Protein AF-A0A950EMT2-F1 (afdb_monomer)

Nearest PDB structures (foldseek):
  1ryk-assembly1_A  TM=7.910E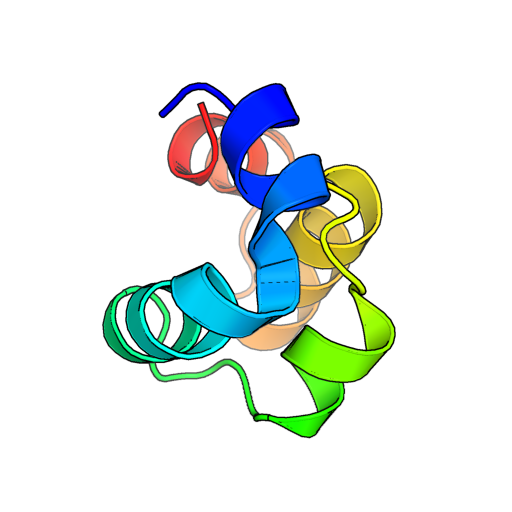-01  e=1.507E-04  Escherichia coli
  1yww-assembly1_A  TM=8.818E-01  e=2.357E-03  Pseudomonas aeruginosa

Sequence (59 aa):
MNWDRIEGNWKQFKGKVKEKWGQLTDDDLEQAAGRRDQLIGRLQERYGWQRDQAERELD

pLDDT: mean 90.76, std 4.67, range [63.0, 96.12]

Solvent-accessible surface area (backbone atoms only — not comparable to full-atom values): 3329 Å² total; per-residue (Å²): 83,71,51,72,61,39,37,78,39,25,87,75,40,48,60,57,50,35,67,75,40,70,82,52,47,74,63,59,52,57,73,18,63,43,40,65,69,47,43,36,50,50,39,26,73,71,72,69,42,54,68,70,59,33,49,60,74,56,71

Structure (mmCIF, N/CA/C/O backbone):
data_AF-A0A950EMT2-F1
#
_entry.id   AF-A0A950EMT2-F1
#
loop_
_atom_site.group_PDB
_atom_site.id
_atom_site.type_symbol
_atom_site.label_atom_id
_atom_site.label_alt_id
_atom_site.label_comp_id
_atom_site.label_asym_id
_atom_site.label_entity_id
_atom_site.label_seq_id
_atom_site.pdbx_PDB_ins_code
_atom_site.Cartn_x
_atom_site.Cartn_y
_atom_site.Cartn_z
_atom_site.occupancy
_atom_site.B_iso_or_equiv
_atom_site.auth_seq_id
_atom_site.auth_comp_id
_atom_site.auth_asym_id
_atom_site.auth_atom_id
_atom_site.pdbx_PDB_model_num
ATOM 1 N N . MET A 1 1 ? 3.986 5.798 -9.503 1.00 63.00 1 MET A N 1
ATOM 2 C CA . MET A 1 1 ? 5.275 5.325 -8.956 1.00 63.00 1 MET A CA 1
ATOM 3 C C . MET A 1 1 ? 5.705 4.101 -9.742 1.00 63.00 1 MET A C 1
ATOM 5 O O . MET A 1 1 ? 4.920 3.184 -9.886 1.00 63.00 1 MET A O 1
ATOM 9 N N . ASN A 1 2 ? 6.946 4.043 -10.233 1.00 82.12 2 ASN A N 1
ATOM 10 C CA . ASN A 1 2 ? 7.366 2.880 -11.014 1.00 82.12 2 ASN A CA 1
ATOM 11 C C . ASN A 1 2 ? 7.494 1.637 -10.110 1.00 82.12 2 ASN A C 1
ATOM 13 O O . ASN A 1 2 ? 8.420 1.559 -9.294 1.00 82.12 2 ASN A O 1
ATOM 17 N N . TRP A 1 3 ? 6.534 0.715 -10.223 1.00 86.75 3 TRP A N 1
ATOM 18 C CA . TRP A 1 3 ? 6.409 -0.437 -9.334 1.00 86.75 3 TRP A CA 1
ATOM 19 C C . TRP A 1 3 ? 7.609 -1.386 -9.427 1.00 86.75 3 TRP A C 1
ATOM 21 O O . TRP A 1 3 ? 8.063 -1.875 -8.399 1.00 86.75 3 TRP A O 1
ATOM 31 N N . ASP A 1 4 ? 8.218 -1.538 -10.606 1.00 85.81 4 ASP A N 1
ATOM 32 C CA . ASP A 1 4 ? 9.470 -2.290 -10.795 1.00 85.81 4 ASP A CA 1
ATOM 33 C C . ASP A 1 4 ? 10.581 -1.840 -9.835 1.00 85.81 4 ASP A C 1
ATOM 35 O O . ASP A 1 4 ? 11.335 -2.640 -9.276 1.00 85.81 4 ASP A O 1
ATOM 39 N N . ARG A 1 5 ? 10.667 -0.529 -9.577 1.00 86.81 5 ARG A N 1
ATOM 40 C CA . ARG A 1 5 ? 11.663 0.022 -8.651 1.00 86.81 5 ARG A CA 1
ATOM 41 C C . ARG A 1 5 ? 11.321 -0.283 -7.194 1.00 86.81 5 ARG A C 1
ATOM 43 O O . ARG A 1 5 ? 12.238 -0.439 -6.381 1.00 86.81 5 ARG A O 1
ATOM 50 N N . ILE A 1 6 ? 10.028 -0.324 -6.876 1.00 88.19 6 ILE A N 1
ATOM 51 C CA . ILE A 1 6 ? 9.506 -0.663 -5.551 1.00 88.19 6 ILE A CA 1
ATOM 52 C C . ILE A 1 6 ? 9.748 -2.142 -5.269 1.00 88.19 6 ILE A C 1
ATOM 54 O O . ILE A 1 6 ? 10.255 -2.453 -4.197 1.00 88.19 6 ILE A O 1
ATOM 58 N N . GLU A 1 7 ? 9.472 -3.027 -6.227 1.00 88.06 7 GLU A N 1
ATOM 59 C CA . GLU A 1 7 ? 9.716 -4.465 -6.104 1.00 88.06 7 GLU A CA 1
ATOM 60 C C . GLU A 1 7 ? 11.204 -4.745 -5.841 1.00 88.06 7 GLU A C 1
ATOM 62 O O . GLU A 1 7 ? 11.555 -5.360 -4.831 1.00 88.06 7 GLU A O 1
ATOM 67 N N . GLY A 1 8 ? 12.102 -4.175 -6.655 1.00 89.50 8 GLY A N 1
ATOM 68 C CA . GLY A 1 8 ? 13.550 -4.351 -6.485 1.00 89.50 8 GLY A CA 1
ATOM 69 C C . GLY A 1 8 ? 14.125 -3.766 -5.186 1.00 89.50 8 GLY A C 1
ATOM 70 O O . GLY A 1 8 ? 15.186 -4.189 -4.733 1.00 89.50 8 GLY A O 1
ATOM 71 N N . ASN A 1 9 ? 13.437 -2.810 -4.553 1.00 90.75 9 ASN A N 1
ATOM 72 C CA . ASN A 1 9 ? 13.872 -2.167 -3.307 1.00 90.75 9 ASN A CA 1
ATOM 73 C C . ASN A 1 9 ? 12.842 -2.320 -2.179 1.00 90.75 9 ASN A C 1
ATOM 75 O O . ASN A 1 9 ? 12.784 -1.470 -1.285 1.00 90.75 9 ASN A O 1
ATOM 79 N N . TRP A 1 10 ? 12.039 -3.390 -2.188 1.00 91.12 10 TRP A N 1
ATOM 80 C CA . TRP A 1 10 ? 10.848 -3.502 -1.336 1.00 91.12 10 TRP A CA 1
ATOM 81 C C . TRP A 1 10 ? 11.122 -3.235 0.143 1.00 91.12 10 TRP A C 1
ATOM 83 O O . TRP A 1 10 ? 10.378 -2.505 0.788 1.00 91.12 10 TRP A O 1
ATOM 93 N N . LYS A 1 11 ? 12.247 -3.726 0.675 1.00 88.50 11 LYS A N 1
ATOM 94 C CA . LYS A 1 11 ? 12.650 -3.488 2.072 1.00 88.50 11 LYS A CA 1
ATOM 95 C C . LYS A 1 11 ? 12.772 -2.003 2.433 1.00 88.50 11 LYS A C 1
ATOM 97 O O . LYS A 1 11 ? 12.449 -1.633 3.555 1.00 88.50 11 LYS A O 1
ATOM 102 N N . GLN A 1 12 ? 13.216 -1.159 1.501 1.00 88.50 12 GLN A N 1
ATOM 103 C CA . GLN A 1 12 ? 13.327 0.290 1.709 1.00 88.50 12 GLN A CA 1
ATOM 104 C C . GLN A 1 12 ? 11.978 0.998 1.519 1.00 88.50 12 GLN A C 1
ATOM 106 O O . GLN A 1 12 ? 11.712 2.011 2.163 1.00 88.50 12 GLN A O 1
ATOM 111 N N . PHE A 1 13 ? 11.121 0.473 0.637 1.00 90.12 13 PHE A N 1
ATOM 112 C CA . PHE A 1 13 ? 9.822 1.070 0.323 1.00 90.12 13 PHE A CA 1
ATOM 113 C C . PHE A 1 13 ? 8.689 0.619 1.251 1.00 90.12 13 PHE A C 1
ATOM 115 O O . PHE A 1 13 ? 7.754 1.391 1.434 1.00 90.12 13 PHE A O 1
ATOM 122 N N . LYS A 1 14 ? 8.792 -0.548 1.904 1.00 90.56 14 LYS A N 1
ATOM 123 C CA . LYS A 1 14 ? 7.821 -1.088 2.876 1.00 90.56 14 LYS A CA 1
ATOM 124 C C . LYS A 1 14 ? 7.377 -0.035 3.896 1.00 90.56 14 LYS A C 1
ATOM 126 O O . LYS A 1 14 ? 6.183 0.117 4.123 1.00 90.56 14 LYS A O 1
ATOM 131 N N . GLY A 1 15 ? 8.315 0.726 4.464 1.00 90.81 15 GLY A N 1
ATOM 132 C CA . GL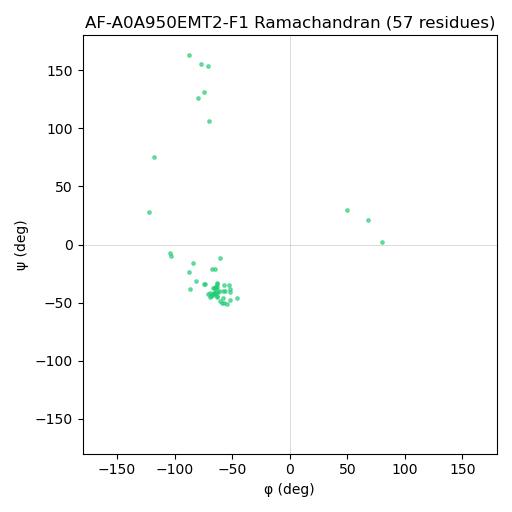Y A 1 15 ? 7.993 1.791 5.423 1.00 90.81 15 GLY A CA 1
ATOM 133 C C . GLY A 1 15 ? 7.090 2.867 4.816 1.00 90.81 15 GLY A C 1
ATOM 134 O O . GLY A 1 15 ? 6.030 3.156 5.356 1.00 90.81 15 GLY A O 1
ATOM 135 N N . LYS A 1 16 ? 7.443 3.363 3.626 1.00 90.56 16 LYS A N 1
ATOM 136 C CA . LYS A 1 16 ? 6.659 4.377 2.903 1.00 90.56 16 LYS A CA 1
ATOM 137 C C . LYS A 1 16 ? 5.285 3.870 2.477 1.00 90.56 16 LYS A C 1
ATOM 139 O O . LYS A 1 16 ? 4.317 4.620 2.488 1.00 90.56 16 LYS A O 1
ATOM 144 N N . VAL A 1 17 ? 5.203 2.601 2.088 1.00 91.19 17 VAL A N 1
ATOM 145 C CA . VAL A 1 17 ? 3.948 1.920 1.751 1.00 91.19 17 VAL A CA 1
ATOM 146 C C . VAL A 1 17 ? 3.055 1.853 2.995 1.00 91.19 17 VAL A C 1
ATOM 148 O O . VAL A 1 17 ? 1.887 2.215 2.918 1.00 91.19 17 VAL A O 1
ATOM 151 N N . LYS A 1 18 ? 3.606 1.498 4.162 1.00 91.56 18 LYS A N 1
ATOM 152 C CA . LYS A 1 18 ? 2.879 1.514 5.441 1.00 91.56 18 LYS A CA 1
ATOM 153 C C . LYS A 1 18 ? 2.411 2.918 5.834 1.00 91.56 18 LYS A C 1
ATOM 155 O O . LYS A 1 18 ? 1.298 3.077 6.316 1.00 91.56 18 LYS A O 1
ATOM 160 N N . GLU A 1 19 ? 3.242 3.936 5.619 1.00 92.06 19 GLU A N 1
ATOM 161 C CA . GLU A 1 19 ? 2.872 5.333 5.876 1.00 92.06 19 GLU A CA 1
ATOM 162 C C . GLU A 1 19 ? 1.753 5.809 4.941 1.00 92.06 19 GLU A C 1
ATOM 164 O O . GLU A 1 19 ? 0.819 6.470 5.390 1.00 92.06 19 GLU A O 1
ATOM 169 N N . LYS A 1 20 ? 1.818 5.447 3.652 1.00 91.31 20 LYS A N 1
ATOM 170 C CA . LYS A 1 20 ? 0.785 5.788 2.664 1.00 91.31 20 LYS A CA 1
ATOM 171 C C . LYS A 1 20 ? -0.535 5.076 2.966 1.00 91.31 20 LYS A C 1
ATOM 173 O O . LYS A 1 20 ? -1.597 5.691 2.901 1.00 91.31 20 LYS A O 1
ATOM 178 N N . TRP A 1 21 ? -0.468 3.796 3.316 1.00 93.38 21 TRP A N 1
ATOM 179 C CA . TRP A 1 21 ? -1.627 2.958 3.603 1.00 93.38 21 TRP A CA 1
ATOM 180 C C . TRP A 1 21 ? -1.586 2.462 5.050 1.00 93.38 21 TRP A C 1
ATOM 182 O O . TRP A 1 21 ? -1.306 1.296 5.317 1.00 93.38 21 TRP A O 1
ATOM 192 N N . GLY A 1 22 ? -1.908 3.351 5.994 1.00 93.88 22 GLY A N 1
ATOM 193 C CA . GLY A 1 22 ? -1.832 3.070 7.434 1.00 93.88 22 GLY A CA 1
ATOM 194 C C . GLY A 1 22 ? -2.710 1.922 7.960 1.00 93.88 22 GLY A C 1
ATOM 195 O O . GLY A 1 22 ? -2.522 1.505 9.099 1.00 93.88 22 GLY A O 1
ATOM 196 N N . GLN A 1 23 ? -3.655 1.394 7.170 1.00 92.44 23 GLN A N 1
ATOM 197 C CA . GLN A 1 23 ? -4.422 0.192 7.536 1.00 92.44 23 GLN A CA 1
ATOM 198 C C . GLN A 1 23 ? -3.690 -1.113 7.186 1.00 92.44 23 GLN A C 1
ATOM 200 O O . GLN A 1 23 ? -4.066 -2.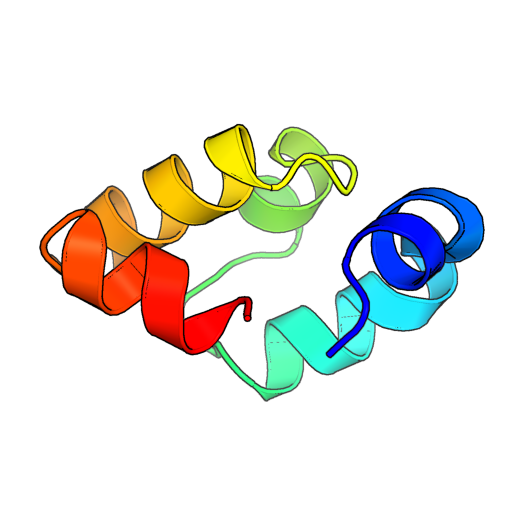173 7.699 1.00 92.44 23 GLN A O 1
ATOM 205 N N . LEU A 1 24 ? -2.663 -1.060 6.331 1.00 94.00 24 LEU A N 1
ATOM 206 C CA . LEU A 1 24 ? -1.796 -2.202 6.060 1.00 94.00 24 LEU A CA 1
ATOM 207 C C . LEU A 1 24 ? -0.857 -2.422 7.248 1.00 94.00 24 LEU A C 1
ATOM 209 O O . LEU A 1 24 ? -0.209 -1.498 7.743 1.00 94.00 24 LEU A O 1
ATOM 213 N N . THR A 1 25 ? -0.774 -3.664 7.710 1.00 92.56 25 THR A N 1
ATOM 214 C CA . THR A 1 25 ? 0.200 -4.066 8.731 1.00 92.56 25 THR A CA 1
ATOM 215 C C . THR A 1 25 ? 1.522 -4.473 8.103 1.00 92.56 25 THR A C 1
ATOM 217 O O . THR A 1 25 ? 1.597 -4.771 6.914 1.00 92.56 25 THR A O 1
ATOM 220 N N . ASP A 1 26 ? 2.580 -4.529 8.915 1.00 91.38 26 ASP A N 1
ATOM 221 C CA . ASP A 1 26 ? 3.869 -5.074 8.482 1.00 91.38 26 ASP A CA 1
ATOM 222 C C . ASP A 1 26 ? 3.744 -6.476 7.882 1.00 91.38 26 ASP A C 1
ATOM 224 O O . ASP A 1 26 ? 4.441 -6.767 6.915 1.00 91.38 26 ASP A O 1
ATOM 228 N N . ASP A 1 27 ? 2.826 -7.287 8.407 1.00 92.25 27 ASP A N 1
ATOM 229 C CA . ASP A 1 27 ? 2.553 -8.638 7.928 1.00 92.25 27 ASP A CA 1
ATOM 230 C C . ASP A 1 27 ? 1.904 -8.629 6.533 1.00 92.25 27 ASP A C 1
ATOM 232 O O . ASP A 1 27 ? 2.381 -9.318 5.634 1.00 92.25 27 ASP A O 1
ATOM 236 N N . ASP A 1 28 ? 0.914 -7.757 6.287 1.00 92.19 28 ASP A N 1
ATOM 237 C CA . ASP A 1 28 ? 0.318 -7.587 4.950 1.00 92.19 28 ASP A CA 1
ATOM 238 C C . ASP A 1 28 ? 1.383 -7.196 3.909 1.00 92.19 28 ASP A C 1
ATOM 240 O O . ASP A 1 28 ? 1.378 -7.686 2.778 1.00 92.19 28 ASP A O 1
ATOM 244 N N . LEU A 1 29 ? 2.317 -6.323 4.301 1.00 92.06 29 LEU A N 1
ATOM 245 C CA . LEU A 1 29 ? 3.407 -5.847 3.447 1.00 92.06 29 LEU A CA 1
ATOM 246 C C . LEU A 1 29 ? 4.504 -6.895 3.244 1.00 92.06 29 LEU A C 1
ATOM 248 O O . LEU A 1 29 ? 5.113 -6.963 2.174 1.00 92.06 29 LEU A O 1
ATOM 252 N N . GLU A 1 30 ? 4.775 -7.720 4.250 1.00 91.88 30 GLU A N 1
ATOM 253 C CA . GLU A 1 30 ? 5.695 -8.848 4.121 1.00 91.88 30 GLU A CA 1
ATOM 254 C C . GLU A 1 30 ? 5.119 -9.932 3.220 1.00 91.88 30 GLU A C 1
ATOM 256 O O . GLU A 1 30 ? 5.824 -10.403 2.329 1.00 91.88 30 GLU A O 1
ATOM 261 N N . GLN A 1 31 ? 3.830 -10.239 3.360 1.00 89.56 31 GLN A N 1
ATOM 262 C CA . GLN A 1 31 ? 3.129 -11.162 2.473 1.00 89.56 31 GLN A CA 1
ATOM 263 C C . GLN A 1 31 ? 3.044 -10.630 1.038 1.00 89.56 31 GLN A C 1
ATOM 265 O O . GLN A 1 31 ? 3.204 -11.396 0.089 1.00 89.56 31 GLN A O 1
ATOM 270 N N . ALA A 1 32 ? 2.851 -9.317 0.861 1.00 90.81 32 ALA A N 1
ATOM 271 C CA . ALA A 1 32 ? 2.893 -8.709 -0.464 1.00 90.81 32 ALA A CA 1
ATOM 272 C C . ALA A 1 32 ? 4.277 -8.835 -1.117 1.00 90.81 32 ALA A C 1
ATOM 274 O O . ALA A 1 32 ? 4.361 -8.973 -2.336 1.00 90.81 32 ALA A O 1
ATOM 275 N N . ALA A 1 33 ? 5.355 -8.809 -0.323 1.00 88.81 33 ALA A N 1
ATOM 276 C CA . ALA A 1 33 ? 6.738 -9.008 -0.765 1.00 88.81 33 ALA A CA 1
ATOM 277 C C . ALA A 1 33 ? 7.149 -8.150 -1.984 1.00 88.81 33 ALA A C 1
ATOM 279 O O . ALA A 1 33 ? 7.973 -8.567 -2.794 1.00 88.81 33 ALA A O 1
ATOM 280 N N . GLY A 1 34 ? 6.553 -6.964 -2.138 1.00 86.62 34 GLY A N 1
ATOM 281 C CA . GLY A 1 34 ? 6.800 -6.061 -3.264 1.00 86.62 34 GLY A CA 1
ATOM 282 C C . GLY A 1 34 ? 6.064 -6.412 -4.548 1.00 86.62 34 GLY A C 1
ATOM 283 O O . GLY A 1 34 ? 6.202 -5.688 -5.5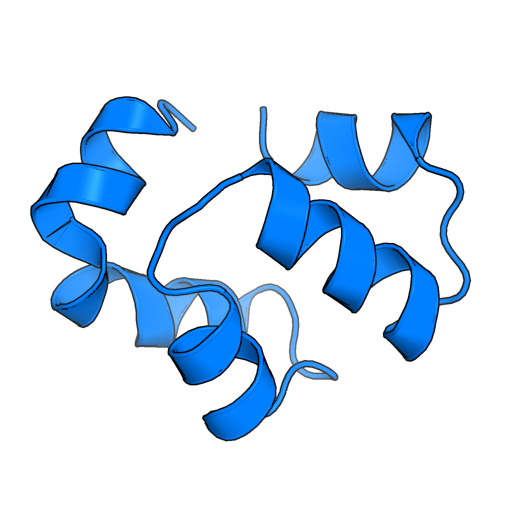27 1.00 86.62 34 GLY A O 1
ATOM 284 N N . ARG A 1 35 ? 5.229 -7.453 -4.550 1.00 91.81 35 ARG A N 1
ATOM 285 C CA . ARG A 1 35 ? 4.400 -7.830 -5.695 1.00 91.81 35 ARG A CA 1
ATOM 286 C C . ARG A 1 35 ? 3.168 -6.937 -5.771 1.00 91.81 35 ARG A C 1
ATOM 288 O O . ARG A 1 35 ? 2.380 -6.879 -4.824 1.00 91.81 35 ARG A O 1
ATOM 295 N N . ARG A 1 36 ? 2.962 -6.305 -6.930 1.00 91.56 36 ARG A N 1
ATOM 296 C CA . ARG A 1 36 ? 1.839 -5.379 -7.164 1.00 91.56 36 ARG A CA 1
ATOM 297 C C . ARG A 1 36 ? 0.499 -6.054 -6.901 1.00 91.56 36 ARG A C 1
ATOM 299 O O . ARG A 1 36 ? -0.297 -5.542 -6.129 1.00 91.56 36 ARG A O 1
ATOM 306 N N . ASP A 1 37 ? 0.284 -7.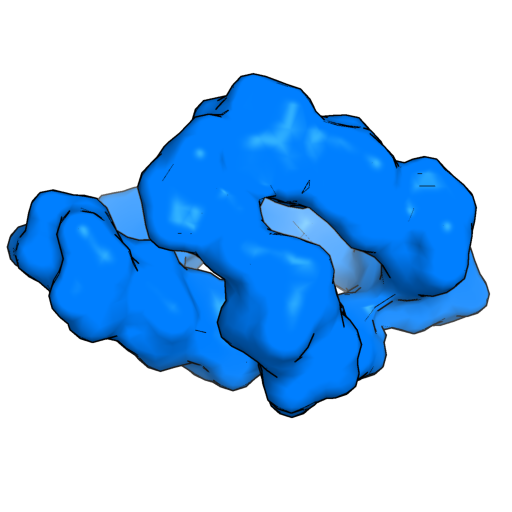228 -7.492 1.00 92.44 37 ASP A N 1
ATOM 307 C CA . ASP A 1 37 ? -1.001 -7.938 -7.423 1.00 92.44 37 ASP A CA 1
ATOM 308 C C . ASP A 1 37 ? -1.366 -8.359 -5.994 1.00 92.44 37 ASP A C 1
ATOM 310 O O . ASP A 1 37 ? -2.512 -8.235 -5.570 1.00 92.44 37 ASP A O 1
ATOM 314 N N . GLN A 1 38 ? -0.368 -8.769 -5.206 1.00 93.25 38 GLN A N 1
ATOM 315 C CA . GLN A 1 38 ? -0.584 -9.100 -3.798 1.00 93.25 38 GLN A CA 1
ATOM 316 C C . GLN A 1 38 ? -0.966 -7.859 -2.992 1.00 93.25 38 GLN A C 1
ATOM 318 O O . GLN A 1 38 ? -1.896 -7.912 -2.191 1.00 93.25 38 GLN A O 1
ATOM 323 N N . LEU A 1 39 ? -0.301 -6.725 -3.232 1.00 92.81 39 LEU A N 1
ATOM 324 C CA . LEU A 1 39 ? -0.654 -5.483 -2.555 1.00 92.81 39 LEU A CA 1
ATOM 325 C C . LEU A 1 39 ? -2.045 -4.981 -2.968 1.00 92.81 39 LEU A C 1
ATOM 327 O O . LEU A 1 39 ? -2.792 -4.519 -2.113 1.00 92.81 39 LEU A O 1
ATOM 331 N N . ILE A 1 40 ? -2.429 -5.141 -4.238 1.00 94.06 40 ILE A N 1
ATOM 332 C CA . ILE A 1 40 ? -3.794 -4.880 -4.721 1.00 94.06 40 ILE A CA 1
ATOM 333 C C . ILE A 1 40 ? -4.804 -5.732 -3.948 1.00 94.06 40 ILE A C 1
ATOM 335 O O . ILE A 1 40 ? -5.815 -5.210 -3.487 1.00 94.06 40 ILE A O 1
ATOM 339 N N . GLY A 1 41 ? -4.530 -7.026 -3.757 1.00 94.56 41 GLY A N 1
ATOM 340 C CA . GLY A 1 41 ? -5.342 -7.911 -2.917 1.00 94.56 41 GLY A CA 1
ATOM 341 C C . GLY A 1 41 ? -5.514 -7.365 -1.498 1.00 94.56 41 GLY A C 1
ATOM 342 O O . GLY A 1 41 ? -6.639 -7.162 -1.048 1.00 94.56 41 GLY A O 1
ATOM 343 N N . ARG A 1 42 ? -4.406 -7.005 -0.840 1.00 94.44 42 ARG A N 1
ATOM 344 C CA . ARG A 1 42 ? -4.428 -6.441 0.521 1.00 94.44 42 ARG A CA 1
ATOM 345 C C . ARG A 1 42 ? -5.187 -5.124 0.615 1.00 94.44 42 ARG A C 1
ATOM 347 O O . ARG A 1 42 ? -5.916 -4.908 1.578 1.00 94.44 42 ARG A O 1
ATOM 354 N N . LEU A 1 43 ? -5.047 -4.246 -0.374 1.00 93.75 43 LEU A N 1
ATOM 355 C CA . LEU A 1 43 ? -5.786 -2.985 -0.420 1.00 93.75 43 LEU A CA 1
ATOM 356 C C . LEU A 1 43 ? -7.294 -3.224 -0.550 1.00 93.75 43 LEU A C 1
ATOM 358 O O . LEU A 1 43 ? -8.069 -2.584 0.157 1.00 93.75 43 LEU A O 1
ATOM 362 N N . GLN A 1 44 ? -7.714 -4.181 -1.378 1.00 95.00 44 GLN A N 1
ATOM 363 C CA . GLN A 1 44 ? -9.124 -4.571 -1.475 1.00 95.00 44 GLN A CA 1
ATOM 364 C C . GLN A 1 44 ? -9.638 -5.145 -0.144 1.00 95.00 44 GLN A C 1
ATOM 366 O O . GLN A 1 44 ? -10.693 -4.733 0.325 1.00 95.00 44 GLN A O 1
ATOM 371 N N . GLU A 1 45 ? -8.881 -6.033 0.507 1.00 93.75 45 GLU A N 1
ATOM 372 C CA . GLU A 1 45 ? -9.282 -6.652 1.781 1.00 93.75 45 GLU A CA 1
ATOM 373 C C . GLU A 1 45 ? -9.372 -5.646 2.938 1.00 93.75 45 GLU A C 1
ATOM 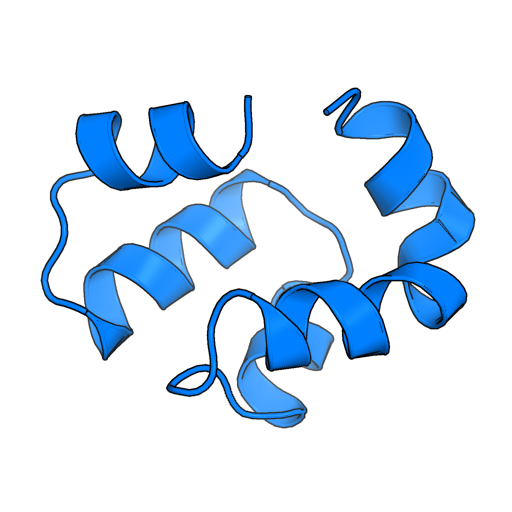375 O O . GLU A 1 45 ? -10.294 -5.712 3.749 1.00 93.75 45 GLU A O 1
ATOM 380 N N . ARG A 1 46 ? -8.413 -4.717 3.037 1.00 93.81 46 ARG A N 1
ATOM 381 C CA . ARG A 1 46 ? -8.288 -3.811 4.192 1.00 93.81 46 ARG A CA 1
ATOM 382 C C . ARG A 1 46 ? -9.131 -2.554 4.053 1.00 93.81 46 ARG A C 1
ATOM 384 O O . ARG A 1 46 ? -9.728 -2.119 5.032 1.00 93.81 46 ARG A O 1
ATOM 391 N N . TYR A 1 47 ? -9.200 -2.008 2.842 1.00 93.50 47 TYR A N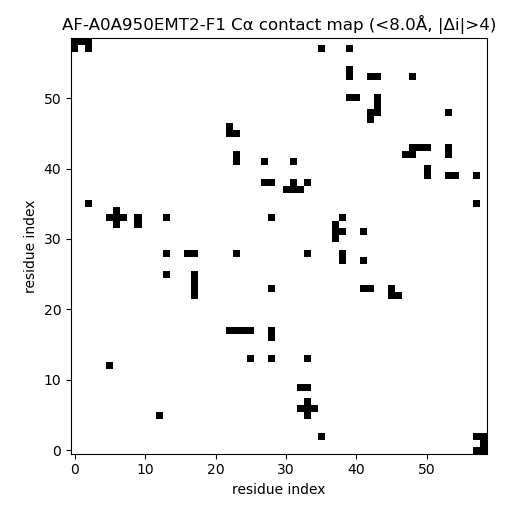 1
ATOM 392 C CA . TYR A 1 47 ? -9.911 -0.765 2.563 1.00 93.50 47 TYR A CA 1
ATOM 393 C C . TYR A 1 47 ? -11.270 -0.977 1.883 1.00 93.50 47 TYR A C 1
ATOM 395 O O . TYR A 1 47 ? -12.026 -0.017 1.732 1.00 93.50 47 TYR A O 1
ATOM 403 N N . GLY A 1 48 ? -11.593 -2.198 1.440 1.00 94.31 48 GLY A N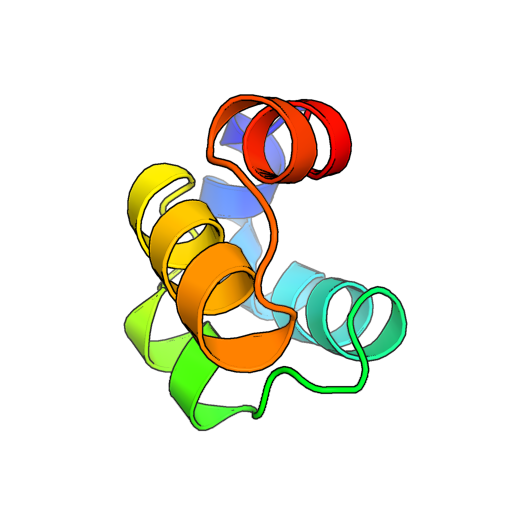 1
ATOM 404 C CA . GLY A 1 48 ? -12.811 -2.472 0.669 1.00 94.31 48 GLY A CA 1
ATOM 405 C C . GLY A 1 48 ? -12.797 -1.838 -0.724 1.00 94.31 48 GLY A C 1
ATOM 406 O O . GLY A 1 48 ? -13.854 -1.587 -1.302 1.00 94.31 48 GLY A O 1
ATOM 407 N N . TRP A 1 49 ? -11.616 -1.505 -1.247 1.00 95.38 49 TRP A N 1
ATOM 408 C CA . TRP A 1 49 ? -11.486 -0.877 -2.558 1.00 95.38 49 TRP A CA 1
ATOM 409 C C . TRP A 1 49 ? -11.802 -1.859 -3.676 1.00 95.38 49 TRP A C 1
ATOM 411 O O . TRP A 1 49 ? -11.614 -3.063 -3.537 1.00 95.38 49 TRP A O 1
ATOM 421 N N . GLN A 1 50 ? -12.252 -1.330 -4.811 1.00 96.12 50 GLN A N 1
ATOM 422 C CA . GLN A 1 50 ? -12.303 -2.111 -6.042 1.00 96.12 50 GLN A CA 1
ATOM 423 C C . GLN A 1 50 ? -10.906 -2.230 -6.648 1.00 96.12 50 GLN A C 1
ATOM 425 O O . GLN A 1 50 ? -10.053 -1.362 -6.436 1.00 96.12 50 GLN A O 1
ATOM 430 N N . ARG A 1 51 ? -10.689 -3.285 -7.438 1.00 91.88 51 ARG A N 1
ATOM 4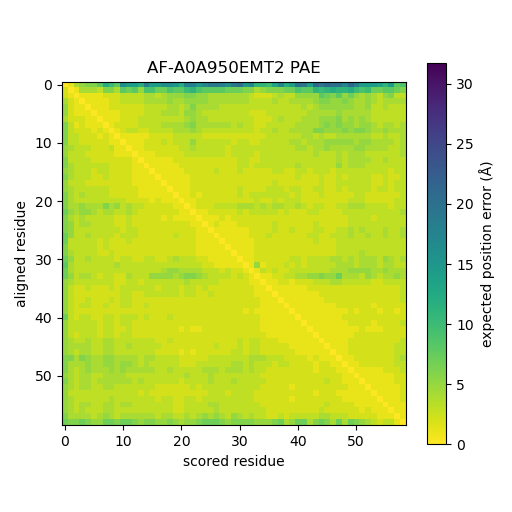31 C CA . ARG A 1 51 ? -9.399 -3.568 -8.073 1.00 91.88 51 ARG A CA 1
ATOM 432 C C . ARG A 1 51 ? -8.847 -2.363 -8.841 1.00 91.88 51 ARG A C 1
ATOM 434 O O . ARG A 1 51 ? -7.723 -1.966 -8.562 1.00 91.88 51 ARG A O 1
ATOM 441 N N . ASP A 1 52 ? -9.661 -1.706 -9.669 1.00 94.56 52 ASP A N 1
ATOM 442 C CA . ASP A 1 52 ? -9.268 -0.492 -10.401 1.00 94.56 52 ASP A CA 1
ATOM 443 C C . ASP A 1 52 ? -8.771 0.636 -9.490 1.00 94.56 52 ASP A C 1
ATOM 445 O O . ASP A 1 52 ? -7.824 1.351 -9.819 1.00 94.56 52 ASP A O 1
ATOM 449 N N . GLN A 1 53 ? -9.414 0.825 -8.336 1.00 94.25 53 GLN A N 1
ATOM 450 C CA . GLN A 1 53 ? -9.026 1.867 -7.388 1.00 94.25 53 GLN A CA 1
ATOM 451 C C . GLN A 1 53 ? -7.695 1.522 -6.713 1.00 94.25 53 GLN A C 1
ATOM 453 O O . GLN A 1 53 ? -6.826 2.383 -6.598 1.00 94.25 53 GLN A O 1
ATOM 458 N N . ALA A 1 54 ? -7.511 0.262 -6.317 1.00 93.31 54 ALA A N 1
ATOM 459 C CA . ALA A 1 54 ? -6.247 -0.214 -5.769 1.00 93.31 54 ALA A CA 1
ATOM 460 C C . ALA A 1 54 ? -5.112 -0.168 -6.810 1.00 93.31 54 ALA A C 1
ATOM 462 O O . ALA A 1 54 ? -3.989 0.201 -6.479 1.00 93.31 54 ALA A O 1
ATOM 463 N N . GLU A 1 55 ? -5.395 -0.479 -8.077 1.00 92.06 55 GLU A N 1
ATOM 464 C CA . GLU A 1 55 ? -4.427 -0.413 -9.177 1.00 92.06 55 GLU A CA 1
ATOM 465 C C . GLU A 1 55 ? -3.957 1.017 -9.451 1.00 92.06 55 GLU A C 1
ATOM 467 O O . GLU A 1 55 ? -2.752 1.228 -9.610 1.00 92.06 55 GLU A O 1
ATOM 472 N N . ARG A 1 56 ? -4.878 1.992 -9.425 1.00 91.50 56 ARG A N 1
ATOM 473 C CA . ARG A 1 56 ? -4.569 3.428 -9.556 1.00 91.50 56 ARG A CA 1
ATOM 474 C C . ARG A 1 56 ? -3.697 3.954 -8.426 1.00 91.50 56 ARG A C 1
ATOM 476 O O . ARG A 1 56 ? -2.842 4.798 -8.655 1.00 91.50 56 ARG A O 1
ATOM 483 N N . GLU A 1 57 ? -3.897 3.457 -7.212 1.00 89.06 57 GLU A N 1
ATOM 484 C CA . GLU A 1 57 ? -3.098 3.865 -6.055 1.00 89.06 57 GLU A CA 1
ATOM 485 C C . GLU A 1 57 ? -1.634 3.404 -6.138 1.00 89.06 57 GLU A C 1
ATOM 487 O O . GLU A 1 57 ? -0.758 3.978 -5.476 1.00 89.06 57 GLU A O 1
ATOM 492 N N . LEU A 1 58 ? -1.373 2.376 -6.947 1.00 85.44 58 LEU A N 1
ATOM 493 C CA . LEU A 1 58 ? -0.068 1.746 -7.137 1.00 85.44 58 LEU A CA 1
ATOM 494 C C . LEU A 1 58 ? 0.620 2.133 -8.447 1.00 85.44 58 LEU A C 1
ATOM 496 O O . LEU A 1 58 ? 1.770 1.741 -8.651 1.00 85.44 58 LEU A O 1
ATOM 500 N N . ASP A 1 59 ? -0.079 2.863 -9.315 1.00 83.12 59 ASP A N 1
ATOM 501 C CA . ASP A 1 59 ? 0.436 3.375 -10.585 1.00 83.12 59 ASP A CA 1
ATOM 502 C C . ASP A 1 59 ? 1.435 4.526 -10.404 1.00 83.12 59 ASP A C 1
ATOM 504 O O . ASP A 1 59 ? 1.402 5.250 -9.375 1.00 83.12 59 ASP A O 1
#

Secondary structure (DSSP, 8-state):
--HHHHHHTHHHHHHHHHHHSTTS-HHHHHHHTT-HHHHHHHHHHHH---HHHHHHHH-

Mean predicted aligned error: 2.9 Å

Radius of gyration: 10.15 Å; Cα contacts (8 Å, |Δi|>4): 53; chains: 1; bounding box: 27×17×20 Å

Foldseek 3Di:
DPLVVCLVVVVVCLVVVCVVVVQDDSVQSVQCSSPLVSQLVVCCVRVVDDSVVSNVVSD